Protein AF-A0A1Q4AS64-F1 (afdb_monomer_lite)

Secondary structure (DSSP, 8-state):
--EEEEEEEETTT--EEEEEEESSPPSEEE-TTTS-EEEES--S-TTPPPP-----S-----TT-TT-TTS-HHHHHHHHHHHTT-HHHHHHHHHHHHHHHHTTSB-TTSGGG-BPPP-

pLDDT: mean 79.64, std 17.17, range [42.25, 97.25]

Sequence (119 aa):
MGGVLVDYRCSACGRVAEARVQTPAPSTAQCAACGGESRRRYGFRLGAASAPATAGGHDHGHPDGLGTCGLLPTAARALTARLNGDERGLEREFRSQERMISEGTLDPKAGVHGLAAPA

Radius of gyration: 22.9 Å; chains: 1; bounding box: 48×33×58 Å

Foldseek 3Di:
DDWDWFWWAFPPPRDIDIDTGDPQDDQWDADPPPRGITGTPDDDRDPPPPPPDPPPPQCPPDPPFDPSRFAAPLVSQLVVCVVVVVPVSNVVSVVVQVVCVVVQQADPVVGNPRGDDDD

Structure (mmCIF, N/CA/C/O backbone):
data_AF-A0A1Q4AS64-F1
#
_entry.id   AF-A0A1Q4AS64-F1
#
loop_
_atom_site.group_PDB
_atom_site.id
_atom_site.type_symbol
_atom_site.label_atom_id
_atom_site.label_alt_id
_atom_site.label_comp_id
_atom_site.label_asym_id
_atom_site.label_entity_id
_atom_site.label_seq_id
_atom_site.pdbx_PDB_ins_code
_atom_site.Cartn_x
_atom_site.Cartn_y
_atom_site.Cartn_z
_atom_site.occupancy
_atom_site.B_iso_or_equiv
_atom_site.auth_seq_id
_atom_site.auth_comp_id
_atom_site.auth_asym_id
_atom_site.auth_atom_id
_atom_site.pdbx_PDB_model_num
ATOM 1 N N . MET A 1 1 ? 25.297 1.799 3.658 1.00 55.31 1 MET A N 1
ATOM 2 C CA . MET A 1 1 ? 24.795 2.532 2.475 1.00 55.31 1 MET A CA 1
ATOM 3 C C . MET A 1 1 ? 23.901 1.587 1.692 1.00 55.31 1 MET A C 1
ATOM 5 O O . MET A 1 1 ? 24.375 0.531 1.293 1.00 55.31 1 MET A O 1
ATOM 9 N N . GLY A 1 2 ? 22.603 1.881 1.596 1.00 76.31 2 GLY A N 1
ATOM 10 C CA . GLY A 1 2 ? 21.631 1.010 0.928 1.00 76.31 2 GLY A CA 1
ATOM 11 C C . GLY A 1 2 ? 21.533 1.312 -0.568 1.00 76.31 2 GLY A C 1
ATOM 12 O O . GLY A 1 2 ? 21.468 2.479 -0.962 1.00 76.31 2 GLY A O 1
ATOM 13 N N . GLY A 1 3 ? 21.513 0.264 -1.391 1.00 83.19 3 GLY A N 1
ATOM 14 C CA . GLY A 1 3 ? 21.207 0.378 -2.816 1.00 83.19 3 GLY A CA 1
ATOM 15 C C . GLY A 1 3 ? 19.698 0.379 -3.056 1.00 83.19 3 GLY A C 1
ATOM 16 O O . GLY A 1 3 ? 18.965 -0.336 -2.375 1.00 83.19 3 GLY A O 1
ATOM 17 N N . VAL A 1 4 ? 19.248 1.155 -4.036 1.00 86.25 4 VAL A N 1
ATOM 18 C CA . VAL A 1 4 ? 17.854 1.218 -4.488 1.00 86.25 4 VAL A CA 1
ATOM 19 C C . VAL A 1 4 ? 17.757 0.792 -5.945 1.00 86.25 4 VAL A C 1
ATOM 21 O O . VAL A 1 4 ? 18.702 0.935 -6.721 1.00 86.25 4 VAL A O 1
ATOM 24 N N . LEU A 1 5 ? 16.607 0.242 -6.301 1.00 90.25 5 LEU A N 1
ATOM 25 C CA . LEU A 1 5 ? 16.275 -0.201 -7.646 1.00 90.25 5 LEU A CA 1
ATOM 26 C C . LEU A 1 5 ? 15.481 0.917 -8.333 1.00 90.25 5 LEU A C 1
ATOM 28 O O . LEU A 1 5 ? 14.533 1.439 -7.744 1.00 90.25 5 LEU A O 1
ATOM 32 N N . VAL A 1 6 ? 15.910 1.354 -9.517 1.00 90.19 6 VAL A N 1
ATOM 33 C CA . VAL A 1 6 ? 15.361 2.554 -10.163 1.00 90.19 6 VAL A CA 1
ATOM 34 C C . VAL A 1 6 ? 15.183 2.346 -11.660 1.00 90.19 6 VAL A C 1
ATOM 36 O O . VAL A 1 6 ? 16.117 1.938 -12.347 1.00 90.19 6 VAL A O 1
ATOM 39 N N . ASP A 1 7 ? 14.015 2.734 -12.169 1.00 93.31 7 ASP A N 1
ATOM 40 C CA . ASP A 1 7 ? 13.724 2.763 -13.601 1.00 93.31 7 ASP A CA 1
ATOM 41 C C . ASP A 1 7 ? 14.274 4.018 -14.284 1.00 93.31 7 ASP A C 1
ATOM 43 O O . ASP A 1 7 ? 13.907 5.157 -13.954 1.00 93.31 7 ASP A O 1
ATOM 47 N N . TYR A 1 8 ? 15.074 3.800 -15.324 1.00 94.19 8 TYR A N 1
ATOM 48 C CA . TYR A 1 8 ? 15.540 4.832 -16.241 1.00 94.19 8 TYR A CA 1
ATOM 49 C C . TYR A 1 8 ? 14.947 4.618 -17.631 1.00 94.19 8 TYR A C 1
ATOM 51 O O . TYR A 1 8 ? 14.834 3.494 -18.116 1.00 94.19 8 TYR A O 1
ATOM 59 N N . ARG A 1 9 ? 14.588 5.714 -18.300 1.00 95.06 9 ARG A N 1
ATOM 60 C CA . ARG A 1 9 ? 14.150 5.719 -19.696 1.00 95.06 9 ARG A CA 1
ATOM 61 C C . ARG A 1 9 ? 15.166 6.455 -20.553 1.00 95.06 9 ARG A C 1
ATOM 63 O O . ARG A 1 9 ? 15.443 7.627 -20.304 1.00 95.06 9 ARG A O 1
ATOM 70 N N . CYS A 1 10 ? 15.688 5.785 -21.573 1.00 96.06 10 CYS A N 1
ATOM 71 C CA . CYS A 1 10 ? 16.584 6.401 -22.542 1.00 96.06 10 CYS A CA 1
ATOM 72 C C . CYS A 1 10 ? 15.825 7.392 -23.426 1.00 96.06 10 CYS A C 1
ATOM 74 O O . CYS A 1 10 ? 14.795 7.041 -24.005 1.00 96.06 10 CYS A O 1
ATOM 76 N N . SER A 1 11 ? 16.339 8.615 -23.556 1.00 92.75 11 SER A N 1
ATOM 77 C CA . SER A 1 11 ? 15.772 9.618 -24.465 1.00 92.75 11 SER A CA 1
ATOM 78 C C . SER A 1 11 ? 16.074 9.313 -25.935 1.00 92.75 11 SER A C 1
ATOM 80 O O . SER A 1 11 ? 15.288 9.691 -26.796 1.00 92.75 11 SER A O 1
ATOM 82 N N . ALA A 1 12 ? 17.170 8.600 -26.219 1.00 93.56 12 ALA A N 1
ATOM 83 C CA . ALA A 1 12 ? 17.598 8.280 -27.579 1.00 93.56 12 ALA A CA 1
ATOM 84 C C . ALA A 1 12 ? 16.865 7.066 -28.175 1.00 93.56 12 ALA A C 1
ATOM 86 O O . ALA A 1 12 ? 16.322 7.153 -29.269 1.00 93.56 12 ALA A O 1
ATOM 87 N N . CYS A 1 13 ? 16.834 5.928 -27.470 1.00 95.25 13 CYS A N 1
ATOM 88 C CA . CYS A 1 13 ? 16.230 4.689 -27.988 1.00 95.25 13 CYS A CA 1
ATOM 89 C C . CYS A 1 13 ? 14.877 4.337 -27.352 1.00 95.25 13 CYS A C 1
ATOM 91 O O . CYS A 1 13 ? 14.287 3.312 -27.679 1.00 95.25 13 CYS A O 1
ATOM 93 N N . GLY A 1 14 ? 14.394 5.135 -26.394 1.00 92.38 14 GLY A N 1
ATOM 94 C CA . GLY A 1 14 ? 13.109 4.919 -25.723 1.00 92.38 14 GLY A CA 1
ATOM 95 C C . GLY A 1 14 ? 13.067 3.748 -24.735 1.00 92.38 14 GLY A C 1
ATOM 96 O O . GLY A 1 14 ? 12.073 3.613 -24.020 1.00 92.38 14 GLY A O 1
ATOM 97 N N . ARG A 1 15 ? 14.126 2.928 -24.655 1.00 93.75 15 ARG A N 1
ATOM 98 C CA . ARG A 1 15 ? 14.189 1.753 -23.778 1.00 93.75 15 ARG A CA 1
ATOM 99 C C . ARG A 1 15 ? 14.041 2.148 -22.313 1.00 93.75 15 ARG A C 1
ATOM 101 O O . ARG A 1 15 ? 14.651 3.116 -21.857 1.00 93.75 15 ARG A O 1
ATOM 108 N N . VAL A 1 16 ? 13.262 1.356 -21.585 1.00 93.94 16 VAL A N 1
ATOM 109 C CA . VAL A 1 16 ? 13.184 1.404 -20.125 1.00 93.94 16 VAL A CA 1
ATOM 110 C C . VAL A 1 16 ? 14.030 0.265 -19.575 1.00 93.94 16 VAL A C 1
ATOM 112 O O . VAL A 1 16 ? 13.934 -0.863 -20.059 1.00 93.94 16 VAL A O 1
ATOM 115 N N . ALA A 1 17 ? 14.889 0.579 -18.615 1.00 91.56 17 ALA A N 1
ATOM 116 C CA . ALA A 1 17 ? 15.716 -0.396 -17.930 1.00 91.56 17 ALA A CA 1
ATOM 117 C C . ALA A 1 17 ? 15.787 -0.061 -16.443 1.00 91.56 17 ALA A C 1
ATOM 119 O O . ALA A 1 17 ? 15.851 1.108 -16.053 1.00 91.56 17 ALA A O 1
ATOM 120 N N . GLU A 1 18 ? 15.807 -1.113 -15.643 1.00 92.31 18 GLU A N 1
ATOM 121 C CA . GLU A 1 18 ? 15.991 -1.038 -14.209 1.00 92.31 18 GLU A CA 1
ATOM 122 C C . GLU A 1 18 ? 17.489 -1.076 -13.881 1.00 92.31 18 GLU A C 1
ATOM 124 O O . GLU A 1 18 ? 18.245 -1.863 -14.457 1.00 92.31 18 GLU A O 1
ATOM 129 N N . ALA A 1 19 ? 17.933 -0.217 -12.965 1.00 90.44 19 ALA A N 1
ATOM 130 C CA . ALA A 1 19 ? 19.308 -0.194 -12.487 1.00 90.44 19 ALA A CA 1
ATOM 131 C C . ALA A 1 19 ? 19.356 -0.129 -10.959 1.00 90.44 19 ALA A C 1
ATOM 133 O O . ALA A 1 19 ? 18.682 0.691 -10.327 1.00 90.44 19 ALA A O 1
ATOM 134 N N . ARG A 1 20 ? 20.211 -0.967 -10.364 1.00 91.25 20 ARG A N 1
ATOM 135 C CA . ARG A 1 20 ? 20.547 -0.890 -8.943 1.00 91.25 20 ARG A CA 1
ATOM 136 C C . ARG A 1 20 ? 21.598 0.196 -8.734 1.00 91.25 20 ARG A C 1
ATOM 138 O O . ARG A 1 20 ? 22.722 0.070 -9.211 1.00 91.25 20 ARG A O 1
ATOM 145 N N . VAL A 1 21 ? 21.236 1.255 -8.021 1.00 89.81 21 VAL A N 1
ATOM 146 C CA . VAL A 1 21 ? 22.075 2.441 -7.792 1.00 89.81 21 VAL A CA 1
ATOM 147 C C . VAL A 1 21 ? 22.211 2.731 -6.303 1.00 89.81 21 VAL A C 1
ATOM 149 O O . VAL A 1 21 ? 21.407 2.276 -5.490 1.00 89.81 21 VAL A O 1
ATOM 152 N N . GLN A 1 22 ? 23.242 3.482 -5.923 1.00 88.50 22 GLN A N 1
ATOM 153 C CA . GLN A 1 22 ? 23.401 3.921 -4.538 1.00 88.50 22 GLN A CA 1
ATOM 154 C C . GLN A 1 22 ? 22.398 5.019 -4.191 1.00 88.50 22 GLN A C 1
ATOM 156 O O . GLN A 1 22 ? 21.990 5.795 -5.053 1.00 88.50 22 GLN A O 1
ATOM 161 N N . THR A 1 23 ? 22.011 5.082 -2.918 1.00 82.50 23 THR A N 1
ATOM 162 C CA . THR A 1 23 ? 21.223 6.197 -2.383 1.00 82.50 23 THR A CA 1
ATOM 163 C C . THR A 1 23 ? 22.148 7.382 -2.071 1.00 82.50 23 THR A C 1
ATOM 165 O O . THR A 1 23 ? 23.130 7.179 -1.355 1.00 82.50 23 THR A O 1
ATOM 168 N N . PRO A 1 24 ? 21.843 8.612 -2.530 1.00 84.50 24 PRO A N 1
ATOM 169 C CA . PRO A 1 24 ? 20.669 8.999 -3.314 1.00 84.50 24 PRO A CA 1
ATOM 170 C C . PRO A 1 24 ? 20.794 8.592 -4.785 1.00 84.50 24 PRO A C 1
ATOM 172 O O . PRO A 1 24 ? 21.831 8.800 -5.412 1.00 84.50 24 PRO A O 1
ATOM 175 N N . ALA A 1 25 ? 19.706 8.060 -5.348 1.00 85.81 25 ALA A N 1
ATOM 176 C CA . ALA A 1 25 ? 19.694 7.660 -6.749 1.00 85.81 25 ALA A CA 1
ATOM 177 C C . ALA A 1 25 ? 20.017 8.862 -7.663 1.00 85.81 25 ALA A C 1
ATOM 179 O O . ALA A 1 25 ? 19.434 9.940 -7.467 1.00 85.81 25 ALA A O 1
ATOM 180 N N . PRO A 1 26 ? 20.876 8.703 -8.686 1.00 89.06 26 PRO A N 1
ATOM 181 C CA . PRO A 1 26 ? 21.131 9.759 -9.655 1.00 89.06 26 PRO A CA 1
ATOM 182 C C . PRO A 1 26 ? 19.885 10.043 -10.512 1.00 89.06 26 PRO A C 1
ATOM 184 O O . PRO A 1 26 ? 18.965 9.228 -10.624 1.00 89.06 26 PRO A O 1
ATOM 187 N N . SER A 1 27 ? 19.808 11.247 -11.081 1.00 90.50 27 SER A N 1
ATOM 188 C CA . SER A 1 27 ? 18.725 11.643 -11.996 1.00 90.50 27 SER A CA 1
ATOM 189 C C . SER A 1 27 ? 18.920 11.085 -13.410 1.00 90.50 27 SER A C 1
ATOM 191 O O . SER A 1 27 ? 17.943 10.958 -14.155 1.00 90.50 27 SER A O 1
ATOM 193 N N . THR A 1 28 ? 20.156 10.725 -13.761 1.00 93.12 28 THR A N 1
ATOM 194 C CA . THR A 1 28 ? 20.547 10.190 -15.067 1.00 93.12 28 THR A CA 1
ATOM 195 C C . THR A 1 28 ? 21.448 8.959 -14.938 1.00 93.12 28 THR A C 1
ATOM 197 O O . THR A 1 28 ? 22.134 8.769 -13.935 1.00 93.12 28 THR A O 1
ATOM 200 N N . ALA A 1 29 ? 21.427 8.110 -15.964 1.00 93.44 29 ALA A N 1
ATOM 201 C CA . ALA A 1 29 ? 22.291 6.944 -16.132 1.00 93.44 29 ALA A CA 1
ATOM 202 C C . ALA A 1 29 ? 22.571 6.713 -17.629 1.00 93.44 29 ALA A C 1
ATOM 204 O O . ALA A 1 29 ? 21.835 7.210 -18.482 1.00 93.44 29 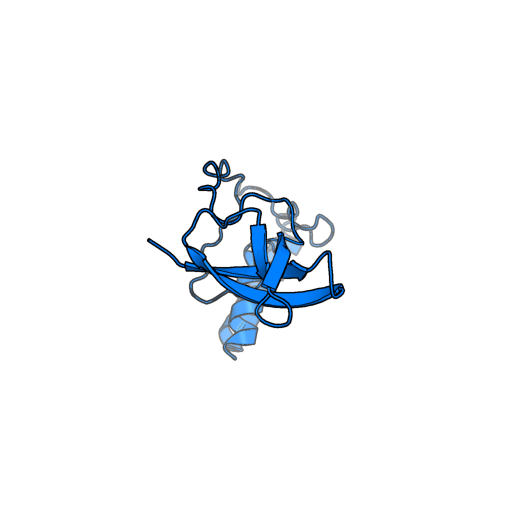ALA A O 1
ATOM 205 N N . GLN A 1 30 ? 23.609 5.948 -17.973 1.00 95.00 30 GLN A N 1
ATOM 206 C CA . GLN A 1 30 ? 23.850 5.539 -19.363 1.00 95.00 30 GLN A CA 1
ATOM 207 C C . GLN A 1 30 ? 22.941 4.374 -19.766 1.00 95.00 30 GLN A C 1
ATOM 209 O O . GLN A 1 30 ? 22.737 3.427 -19.008 1.00 95.00 30 GLN A O 1
ATOM 214 N N . CYS A 1 31 ? 22.404 4.426 -20.985 1.00 94.12 31 CYS A N 1
ATOM 215 C CA . CYS A 1 31 ? 21.621 3.335 -21.545 1.00 94.12 31 CYS A CA 1
ATOM 216 C C . CYS A 1 31 ? 22.531 2.161 -21.923 1.00 94.12 31 CYS A C 1
ATOM 218 O O . CYS A 1 31 ? 23.349 2.288 -22.830 1.00 94.12 31 CYS A O 1
ATOM 220 N N . ALA A 1 32 ? 22.310 0.987 -21.332 1.00 90.19 32 ALA A N 1
ATOM 221 C CA . ALA A 1 32 ? 23.052 -0.227 -21.685 1.00 90.19 32 ALA A CA 1
ATOM 222 C C . ALA A 1 32 ? 22.827 -0.706 -23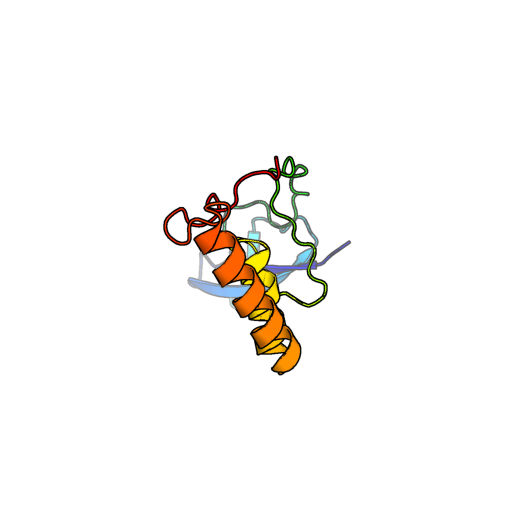.137 1.00 90.19 32 ALA A C 1
ATOM 224 O O . ALA A 1 32 ? 23.569 -1.550 -23.624 1.00 90.19 32 ALA A O 1
ATOM 225 N N . ALA A 1 33 ? 21.797 -0.202 -23.829 1.00 92.25 33 ALA A N 1
ATOM 226 C CA . ALA A 1 33 ? 21.465 -0.622 -25.191 1.00 92.25 33 ALA A CA 1
ATOM 227 C C . ALA A 1 33 ? 22.128 0.235 -26.277 1.00 92.25 33 ALA A C 1
ATOM 229 O O . ALA A 1 33 ? 22.579 -0.300 -27.280 1.00 92.25 33 ALA A O 1
ATOM 230 N N . CYS A 1 34 ? 22.144 1.560 -26.105 1.00 94.06 34 CYS A N 1
ATOM 231 C CA . CYS A 1 34 ? 22.622 2.491 -27.134 1.00 94.06 34 CYS A CA 1
ATOM 232 C C . CYS A 1 34 ? 23.660 3.504 -26.632 1.00 94.06 34 CYS A C 1
ATOM 234 O O . CYS A 1 34 ? 24.055 4.384 -27.387 1.00 94.06 34 CYS A O 1
ATOM 236 N N . GLY A 1 35 ? 24.053 3.449 -25.356 1.00 93.19 35 GLY A N 1
ATOM 237 C CA . GLY A 1 35 ? 24.990 4.396 -24.741 1.00 93.19 35 GLY A CA 1
ATOM 238 C C . GLY A 1 35 ? 24.427 5.799 -24.474 1.00 93.19 35 GLY A C 1
ATOM 239 O O . GLY A 1 35 ? 25.067 6.583 -23.778 1.00 93.19 35 GLY A O 1
ATOM 240 N N . GLY A 1 36 ? 23.229 6.123 -24.974 1.00 93.38 36 GLY A N 1
ATOM 241 C CA . GLY A 1 36 ? 22.589 7.425 -24.768 1.00 93.38 36 GLY A CA 1
ATOM 242 C C . GLY A 1 36 ? 22.188 7.699 -23.313 1.00 93.38 36 GLY A C 1
ATOM 243 O O . GLY A 1 36 ? 22.064 6.783 -22.496 1.00 93.38 36 GLY A O 1
ATOM 244 N N . GLU A 1 37 ? 21.929 8.967 -22.986 1.00 95.75 37 GLU A N 1
ATOM 245 C CA . GLU A 1 37 ? 21.446 9.360 -21.657 1.00 95.75 37 GLU A CA 1
ATOM 246 C C . GLU A 1 37 ? 20.063 8.750 -21.374 1.00 95.75 37 GLU A C 1
ATOM 248 O O . GLU A 1 37 ? 19.144 8.780 -22.199 1.00 95.75 37 GLU A O 1
ATOM 253 N N . SER A 1 38 ? 19.910 8.194 -20.178 1.00 95.69 38 SER A N 1
ATOM 254 C CA . SER A 1 38 ? 18.645 7.711 -19.643 1.00 95.69 38 SER A CA 1
ATOM 255 C C . SER A 1 38 ? 18.267 8.502 -18.407 1.00 95.69 38 SER A C 1
ATOM 257 O O . SER A 1 38 ? 19.075 8.675 -17.500 1.00 95.69 38 SER A O 1
ATOM 259 N N . ARG A 1 39 ? 17.025 8.980 -18.363 1.00 94.06 39 ARG A N 1
ATOM 260 C CA . ARG A 1 39 ? 16.495 9.782 -17.260 1.00 94.06 39 ARG A CA 1
ATOM 261 C C . ARG A 1 39 ? 15.650 8.930 -16.339 1.00 94.06 39 ARG A C 1
ATOM 263 O O . ARG A 1 39 ? 14.877 8.089 -16.800 1.00 94.06 39 ARG A O 1
ATOM 270 N N . ARG A 1 40 ? 15.778 9.168 -15.038 1.00 91.88 40 ARG A N 1
ATOM 271 C CA . ARG A 1 40 ? 14.951 8.505 -14.033 1.00 91.88 40 ARG A CA 1
ATOM 272 C C . ARG A 1 40 ? 13.474 8.824 -14.274 1.00 91.88 40 ARG A C 1
ATOM 274 O O . ARG A 1 40 ? 13.116 9.989 -14.433 1.00 91.88 40 ARG A O 1
ATOM 281 N N . ARG A 1 41 ? 12.612 7.801 -14.287 1.00 86.19 41 ARG A N 1
ATOM 282 C CA . ARG A 1 41 ? 11.177 7.979 -14.586 1.00 86.19 41 ARG A CA 1
ATOM 283 C C . ARG A 1 41 ? 10.379 8.630 -13.456 1.00 86.19 41 ARG A C 1
ATOM 285 O O . ARG A 1 41 ? 9.387 9.292 -13.742 1.00 86.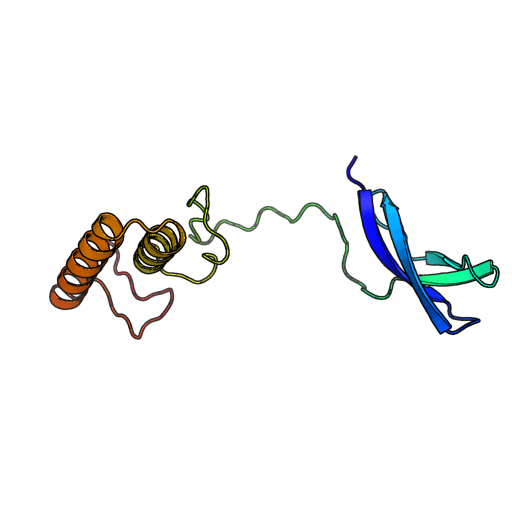19 41 ARG A O 1
ATOM 292 N N . TYR A 1 42 ? 10.800 8.464 -12.203 1.00 77.69 42 TYR A N 1
ATOM 293 C CA . TYR A 1 42 ? 10.080 8.977 -11.036 1.00 77.69 42 TYR A CA 1
ATOM 294 C C . TYR A 1 42 ? 10.873 10.080 -10.314 1.00 77.69 42 TYR A C 1
ATOM 296 O O . TYR A 1 42 ? 12.067 9.945 -10.032 1.00 77.69 42 TYR A O 1
ATOM 304 N N . GLY A 1 43 ? 10.197 11.200 -10.041 1.00 61.78 43 GLY A N 1
ATOM 305 C CA . GLY A 1 43 ? 10.796 12.461 -9.583 1.00 61.78 43 GLY A CA 1
ATOM 306 C C . GLY A 1 43 ? 10.878 12.670 -8.068 1.00 61.78 43 GLY A C 1
ATOM 307 O O . GLY A 1 43 ? 11.236 13.763 -7.641 1.00 61.78 43 GLY A O 1
ATOM 308 N N . PHE A 1 44 ? 10.571 11.673 -7.240 1.00 60.09 44 PHE A N 1
ATOM 309 C CA . PHE A 1 44 ? 10.697 11.807 -5.786 1.00 60.09 44 PHE A CA 1
ATOM 310 C C . PHE A 1 44 ? 12.109 11.434 -5.307 1.00 60.09 44 PHE A C 1
ATOM 312 O O . PHE A 1 44 ? 12.832 10.679 -5.964 1.00 60.09 44 PHE A O 1
ATOM 319 N N . ARG A 1 45 ? 12.544 12.004 -4.174 1.00 57.22 45 ARG A N 1
ATOM 320 C CA . ARG A 1 45 ? 13.835 11.673 -3.553 1.00 57.22 45 ARG A CA 1
ATOM 321 C C . ARG A 1 45 ? 13.759 10.269 -2.946 1.00 57.22 45 ARG A C 1
ATOM 323 O O . ARG A 1 45 ? 13.474 10.114 -1.764 1.00 57.22 45 ARG A O 1
ATOM 330 N N . LEU A 1 46 ? 14.010 9.248 -3.762 1.00 56.22 46 LEU A N 1
ATOM 331 C CA . LEU A 1 46 ? 14.204 7.877 -3.295 1.00 56.22 46 LEU A CA 1
ATOM 332 C C . LEU A 1 46 ? 15.388 7.845 -2.317 1.00 56.22 46 LEU A C 1
ATOM 334 O O . LEU A 1 46 ? 16.524 8.125 -2.703 1.00 56.22 46 LEU A O 1
ATOM 338 N N . GLY A 1 47 ? 15.093 7.561 -1.046 1.00 53.59 47 GLY A N 1
ATOM 339 C CA . GLY A 1 47 ? 16.080 7.475 0.030 1.00 53.59 47 GLY A CA 1
ATOM 340 C C . GLY A 1 47 ? 16.503 8.807 0.660 1.00 53.59 47 GLY A C 1
ATOM 341 O O . GLY A 1 47 ? 17.492 8.840 1.390 1.00 53.59 47 GLY A O 1
ATOM 342 N N . ALA A 1 48 ? 15.753 9.898 0.450 1.00 55.03 48 ALA A N 1
ATOM 343 C CA . ALA A 1 48 ? 15.757 10.944 1.469 1.00 55.03 48 ALA A CA 1
ATOM 344 C C . ALA A 1 48 ? 15.216 10.319 2.758 1.00 55.03 48 ALA A C 1
ATOM 346 O O . ALA A 1 48 ? 14.140 9.717 2.733 1.00 55.03 48 ALA A O 1
ATOM 347 N N . ALA A 1 49 ? 15.965 10.434 3.860 1.00 53.56 49 ALA A N 1
ATOM 348 C CA . ALA A 1 49 ? 15.420 10.137 5.175 1.00 53.56 49 ALA A CA 1
ATOM 349 C C . ALA A 1 49 ? 14.100 10.901 5.276 1.00 53.56 49 ALA A C 1
ATOM 351 O O . ALA A 1 49 ? 14.074 12.126 5.120 1.00 53.56 49 ALA A O 1
ATOM 352 N N . SER A 1 50 ? 12.999 10.165 5.410 1.00 51.19 50 SER A N 1
ATOM 353 C CA . SER A 1 50 ? 11.721 10.796 5.691 1.00 51.19 50 SER A CA 1
ATOM 354 C C . SER A 1 50 ? 11.945 11.603 6.963 1.00 51.19 50 SER A C 1
ATOM 356 O O . SER A 1 50 ? 12.496 11.064 7.927 1.00 51.19 50 SER A O 1
ATOM 358 N N . ALA A 1 51 ? 11.591 12.893 6.960 1.00 52.47 51 ALA A N 1
ATOM 359 C CA . ALA A 1 51 ? 11.419 13.588 8.229 1.00 52.47 51 ALA A CA 1
ATOM 360 C C . ALA A 1 51 ? 10.550 12.666 9.096 1.00 52.47 51 ALA A C 1
ATOM 362 O O . ALA A 1 51 ? 9.610 12.089 8.534 1.00 52.47 51 ALA A O 1
ATOM 363 N N . PRO A 1 52 ? 10.894 12.431 10.377 1.00 42.81 52 PRO A N 1
ATOM 364 C CA . PRO A 1 52 ? 10.084 11.566 11.214 1.00 42.81 52 PRO A CA 1
ATOM 365 C C . PRO A 1 52 ? 8.661 12.086 11.091 1.00 42.81 52 PRO A C 1
ATOM 367 O O . PRO A 1 52 ? 8.397 13.244 11.419 1.00 42.81 52 PRO A O 1
ATOM 370 N N . ALA A 1 53 ? 7.783 11.271 10.501 1.00 45.38 53 ALA A N 1
ATOM 371 C CA . ALA A 1 53 ? 6.373 11.575 10.517 1.00 45.38 53 ALA A CA 1
ATOM 372 C C . ALA A 1 53 ? 6.065 11.761 11.997 1.00 45.38 53 ALA A C 1
ATOM 374 O O . ALA A 1 53 ? 6.336 10.861 12.796 1.00 45.38 53 ALA A O 1
ATOM 375 N N . THR A 1 54 ? 5.618 12.955 12.385 1.00 43.12 54 THR A N 1
ATOM 376 C CA . THR A 1 54 ? 4.998 13.135 13.689 1.00 43.12 54 THR A CA 1
ATOM 377 C C . THR A 1 54 ? 3.965 12.032 13.769 1.00 43.12 54 THR A C 1
ATOM 379 O O . THR A 1 54 ? 3.061 11.982 12.936 1.00 43.12 54 THR A O 1
ATOM 382 N N . ALA A 1 55 ? 4.198 11.075 14.667 1.00 44.56 55 ALA A N 1
ATOM 383 C CA . ALA A 1 55 ? 3.357 9.913 14.835 1.00 44.56 55 ALA A CA 1
ATOM 384 C C . ALA A 1 55 ? 1.976 10.411 15.262 1.00 44.56 55 ALA A C 1
ATOM 386 O O . ALA A 1 55 ? 1.680 10.555 16.443 1.00 44.56 55 ALA A O 1
ATOM 387 N N . GLY A 1 56 ? 1.132 10.729 14.287 1.00 42.25 56 GLY A N 1
ATOM 388 C CA . GLY A 1 56 ? -0.294 10.842 14.480 1.00 42.25 56 GLY A CA 1
ATOM 389 C C . GLY A 1 56 ? -0.810 9.429 14.667 1.00 42.25 56 GLY A C 1
ATOM 390 O O . GLY A 1 56 ? -1.244 8.828 13.702 1.00 42.25 56 GLY A O 1
ATOM 391 N N . GLY A 1 57 ? -0.649 8.878 15.874 1.00 45.09 57 GLY A N 1
ATOM 392 C CA . GLY A 1 57 ? -1.418 7.759 16.428 1.00 45.09 57 GLY A CA 1
ATOM 393 C C . GLY A 1 57 ? -1.723 6.549 15.535 1.00 45.09 57 GLY A C 1
ATOM 394 O O . GLY A 1 57 ? -2.749 5.909 15.745 1.00 45.09 57 GLY A O 1
ATOM 395 N N . HIS A 1 58 ? -0.901 6.219 14.541 1.00 49.81 58 HIS A N 1
ATOM 396 C CA . HIS A 1 58 ? -1.062 4.999 13.754 1.00 49.81 58 HIS A CA 1
ATOM 397 C C . HIS A 1 58 ? -0.056 3.991 14.275 1.00 49.81 58 HIS A C 1
ATOM 399 O O . HIS A 1 58 ? 1.102 3.950 13.867 1.00 49.81 58 HIS A O 1
ATOM 405 N N . ASP A 1 59 ? -0.504 3.249 15.281 1.00 50.59 59 ASP A N 1
ATOM 406 C CA . ASP A 1 59 ? 0.261 2.199 15.923 1.00 50.59 59 ASP A CA 1
ATOM 407 C C . ASP A 1 59 ? 0.565 1.107 14.885 1.00 50.59 59 ASP A C 1
ATOM 409 O O . ASP A 1 59 ? -0.261 0.254 14.565 1.00 50.59 59 ASP A O 1
ATOM 413 N N . HIS A 1 60 ? 1.764 1.166 14.305 1.00 50.38 60 HIS A N 1
ATOM 414 C CA . HIS A 1 60 ? 2.311 0.156 13.394 1.00 50.38 60 HIS A CA 1
ATOM 415 C C . HIS A 1 60 ? 2.739 -1.125 14.145 1.00 50.38 60 HIS A C 1
ATOM 417 O O . HIS A 1 60 ? 3.496 -1.941 13.622 1.00 50.38 60 HIS A O 1
ATOM 423 N N . GLY A 1 61 ? 2.288 -1.300 15.390 1.00 50.41 61 GLY A N 1
ATOM 424 C CA . GLY A 1 61 ? 2.796 -2.255 16.366 1.00 50.41 61 GLY A CA 1
ATOM 425 C C . GLY A 1 61 ? 2.291 -3.691 16.241 1.00 50.41 61 GLY A C 1
ATOM 426 O O . GLY A 1 61 ? 2.137 -4.337 17.274 1.00 50.41 61 GLY A O 1
ATOM 427 N N . HIS A 1 62 ? 2.047 -4.224 15.035 1.00 49.84 62 HIS A N 1
ATOM 428 C CA . HIS A 1 62 ? 1.875 -5.676 14.902 1.00 49.84 62 HIS A CA 1
ATOM 429 C C . HIS A 1 62 ? 3.077 -6.305 14.191 1.00 49.84 62 HIS A C 1
ATOM 431 O O . HIS A 1 62 ? 3.246 -6.045 12.999 1.00 49.84 62 HIS A O 1
ATOM 437 N N . PRO A 1 63 ? 3.893 -7.135 14.882 1.00 52.28 63 PRO A N 1
ATOM 438 C CA . PRO A 1 63 ? 5.138 -7.695 14.337 1.00 52.28 63 PRO A CA 1
ATOM 439 C C . PRO A 1 63 ? 5.015 -8.399 12.976 1.00 52.28 63 PRO A C 1
ATOM 441 O O . PRO A 1 63 ? 5.992 -8.418 12.235 1.00 52.28 63 PRO A O 1
ATOM 444 N N . ASP A 1 64 ? 3.822 -8.883 12.613 1.00 53.28 64 ASP A N 1
ATOM 445 C CA . ASP A 1 64 ? 3.583 -9.672 11.395 1.00 53.28 64 ASP A CA 1
ATOM 446 C C . ASP A 1 64 ? 2.570 -9.019 10.420 1.00 53.28 64 ASP A C 1
ATOM 448 O O . ASP A 1 64 ? 2.115 -9.637 9.456 1.00 53.28 64 ASP A O 1
ATOM 452 N N . GLY A 1 65 ? 2.152 -7.772 10.675 1.00 52.47 65 GLY A N 1
ATOM 453 C CA . GLY A 1 65 ? 0.979 -7.155 10.043 1.00 52.47 65 GLY A CA 1
ATOM 454 C C . GLY A 1 65 ? 1.236 -6.518 8.676 1.00 52.47 65 GLY A C 1
ATOM 455 O O . GLY A 1 65 ? 1.436 -5.308 8.579 1.00 52.47 65 GLY A O 1
ATOM 456 N N . LEU A 1 66 ? 1.139 -7.292 7.594 1.00 56.28 66 LEU A N 1
ATOM 457 C CA . LEU A 1 66 ? 0.946 -6.717 6.258 1.00 56.28 66 LEU A CA 1
ATOM 458 C C . LEU A 1 66 ? -0.379 -5.925 6.220 1.00 56.28 66 LEU A C 1
ATOM 460 O O . LEU A 1 66 ? -1.443 -6.474 6.489 1.00 56.28 66 LEU A O 1
ATOM 464 N N . GLY A 1 67 ? -0.330 -4.643 5.840 1.00 60.72 67 GLY A N 1
ATOM 465 C CA . GLY A 1 67 ? -1.520 -3.873 5.442 1.00 60.72 67 GLY A CA 1
ATOM 466 C C . GLY A 1 67 ? -2.365 -3.242 6.559 1.00 60.72 67 GLY A C 1
ATOM 467 O O . GLY A 1 67 ? -3.521 -2.908 6.316 1.00 60.72 67 GLY A O 1
ATOM 468 N N . THR A 1 68 ? -1.826 -3.028 7.761 1.00 69.44 68 THR A N 1
ATOM 469 C CA . THR A 1 68 ? -2.596 -2.478 8.900 1.00 69.44 68 THR A CA 1
ATOM 470 C C . THR A 1 68 ? -2.664 -0.946 8.962 1.00 69.44 68 THR A C 1
ATOM 472 O O . THR A 1 68 ? -3.389 -0.411 9.794 1.00 69.44 68 THR A O 1
ATOM 475 N N . CYS A 1 69 ? -1.978 -0.221 8.068 1.00 67.25 69 CYS A N 1
ATOM 476 C CA . CYS A 1 69 ? -1.795 1.242 8.131 1.00 67.25 69 CYS A CA 1
ATOM 477 C C . CYS A 1 69 ? -3.077 2.098 8.063 1.00 67.25 69 CYS A C 1
ATOM 479 O O . CYS A 1 69 ? -2.996 3.310 8.228 1.00 67.25 69 CYS A O 1
ATOM 481 N N . GLY A 1 70 ? -4.242 1.504 7.805 1.00 73.75 70 GLY A N 1
ATOM 482 C CA . GLY A 1 70 ? -5.539 2.189 7.786 1.00 73.75 70 GLY A CA 1
ATOM 483 C C . GLY A 1 70 ? -6.622 1.441 8.557 1.00 73.75 70 GLY A C 1
ATOM 484 O O . GLY A 1 70 ? -7.805 1.654 8.309 1.00 73.75 70 GLY A O 1
ATOM 485 N N . LEU A 1 71 ? -6.234 0.520 9.439 1.00 78.44 71 LEU A N 1
ATOM 486 C CA . LEU A 1 71 ? -7.167 -0.242 10.257 1.00 78.44 71 LEU A CA 1
ATOM 487 C C . LEU A 1 71 ? -7.238 0.345 11.664 1.00 78.44 71 LEU A C 1
ATOM 489 O O . LEU A 1 71 ? -6.233 0.774 12.228 1.00 78.44 71 LEU A O 1
ATOM 493 N N . LEU A 1 72 ? -8.426 0.283 12.265 1.00 84.00 72 LEU A N 1
ATOM 494 C CA . LEU A 1 72 ? -8.546 0.384 13.715 1.00 84.00 72 LEU A CA 1
ATOM 495 C C . LEU A 1 72 ? -7.728 -0.751 14.366 1.00 84.00 72 LEU A C 1
ATOM 497 O O . LEU A 1 72 ? -7.719 -1.862 13.829 1.00 84.00 72 LEU A O 1
ATOM 501 N N . PRO A 1 73 ? -7.108 -0.540 15.540 1.00 83.88 73 PRO A N 1
ATOM 502 C CA . PRO A 1 73 ? -6.400 -1.589 16.277 1.00 83.88 73 PRO A CA 1
ATOM 503 C C . PRO A 1 73 ? -7.189 -2.898 16.441 1.00 83.88 73 PRO A C 1
ATOM 505 O O . PRO A 1 73 ? -6.619 -3.984 16.363 1.00 83.88 73 PRO A O 1
ATOM 508 N N . THR A 1 74 ? -8.507 -2.809 16.625 1.00 87.50 74 THR A N 1
ATOM 509 C CA . THR A 1 74 ? -9.418 -3.962 16.712 1.00 87.50 74 THR A CA 1
ATOM 510 C C . THR A 1 74 ? -9.478 -4.755 15.404 1.00 87.50 74 THR A C 1
ATOM 512 O O . THR A 1 74 ? -9.315 -5.975 15.395 1.00 87.50 74 THR A O 1
ATOM 515 N N . ALA A 1 75 ? -9.623 -4.058 14.276 1.00 86.94 75 ALA A N 1
ATOM 516 C CA . ALA A 1 75 ? -9.595 -4.652 12.944 1.00 86.94 75 ALA A CA 1
ATOM 517 C C . ALA A 1 75 ? -8.211 -5.223 12.592 1.00 86.94 75 ALA A C 1
ATOM 519 O O . ALA A 1 75 ? -8.131 -6.285 11.977 1.00 86.94 75 ALA A O 1
ATOM 520 N N . ALA A 1 76 ? -7.127 -4.567 13.020 1.00 85.25 76 ALA A N 1
ATOM 521 C CA . ALA A 1 76 ? -5.766 -5.059 12.818 1.00 85.25 76 ALA A CA 1
ATOM 522 C C . ALA A 1 76 ? -5.532 -6.403 13.531 1.00 85.25 76 ALA A C 1
ATOM 524 O O . ALA A 1 76 ? -5.034 -7.341 12.910 1.00 85.25 76 ALA A O 1
ATOM 525 N N . ARG A 1 77 ? -5.956 -6.540 14.797 1.00 87.69 77 ARG A N 1
ATOM 526 C CA . ARG A 1 77 ? -5.854 -7.810 15.542 1.00 87.69 77 ARG A CA 1
ATOM 527 C C . ARG A 1 77 ? -6.675 -8.931 14.903 1.00 87.69 77 ARG A C 1
ATOM 529 O O . ARG A 1 77 ? -6.178 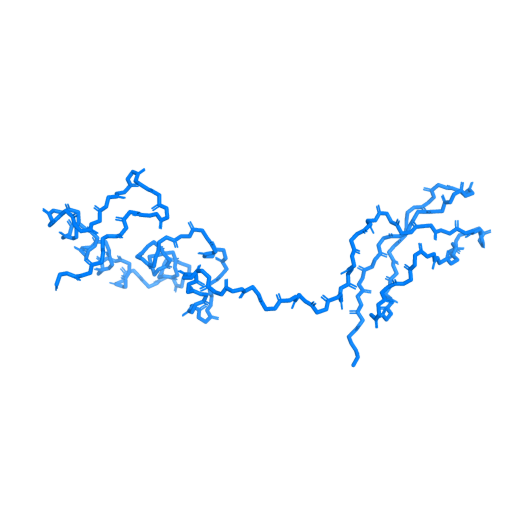-10.048 14.777 1.00 87.69 77 ARG A O 1
ATOM 536 N N . ALA A 1 78 ? -7.895 -8.633 14.453 1.00 90.31 78 ALA A N 1
ATOM 537 C CA . ALA A 1 78 ? -8.732 -9.607 13.751 1.00 90.31 78 ALA A CA 1
ATOM 538 C C . ALA A 1 78 ? -8.093 -10.065 12.425 1.00 90.31 78 ALA A C 1
ATOM 540 O O . ALA A 1 78 ? -8.059 -11.262 12.133 1.00 90.31 78 ALA A O 1
ATOM 541 N N . LEU A 1 79 ? -7.541 -9.134 11.637 1.00 87.62 79 LEU A N 1
ATOM 542 C CA . LEU A 1 79 ? -6.848 -9.463 10.390 1.00 87.62 79 LEU A CA 1
ATOM 543 C C . LEU A 1 79 ? -5.649 -10.380 10.646 1.00 87.62 79 LEU A C 1
ATOM 545 O O . LEU A 1 79 ? -5.510 -11.394 9.965 1.00 87.62 79 LEU A O 1
ATOM 549 N N . THR A 1 80 ? -4.815 -10.073 11.638 1.00 86.19 80 THR A N 1
ATOM 550 C CA . THR A 1 80 ? -3.643 -10.903 11.931 1.00 86.19 80 THR A CA 1
ATOM 551 C C . THR A 1 80 ? -4.020 -12.286 12.447 1.00 86.19 80 THR A C 1
ATOM 553 O O . THR A 1 80 ? -3.449 -13.271 11.981 1.00 86.19 80 THR A O 1
ATOM 556 N N . ALA A 1 81 ? -5.023 -12.400 13.325 1.00 89.94 81 ALA A N 1
ATOM 557 C CA . ALA A 1 81 ? -5.528 -13.705 13.753 1.00 89.94 81 ALA A CA 1
ATOM 558 C C . ALA A 1 81 ? -5.976 -14.553 12.550 1.00 89.94 81 ALA A C 1
ATOM 560 O O . ALA A 1 81 ? -5.635 -15.731 12.453 1.00 89.94 81 ALA A O 1
ATOM 561 N N . ARG A 1 82 ? -6.661 -13.933 11.579 1.00 89.56 82 ARG A N 1
ATOM 562 C CA . ARG A 1 82 ? -7.091 -14.601 10.346 1.00 89.56 82 ARG A CA 1
ATOM 563 C C . ARG A 1 82 ? -5.921 -15.017 9.451 1.00 89.56 82 ARG A C 1
ATOM 565 O O . ARG A 1 82 ? -5.936 -16.133 8.943 1.00 89.56 82 ARG A O 1
ATOM 572 N N . LEU A 1 83 ? -4.926 -14.150 9.258 1.00 87.88 83 LEU A N 1
ATOM 573 C CA . LEU A 1 83 ? -3.735 -14.462 8.456 1.00 87.88 83 LEU A CA 1
ATOM 574 C C . LEU A 1 83 ? -2.913 -15.608 9.062 1.00 87.88 83 LEU A C 1
ATOM 576 O O . LEU A 1 83 ? -2.372 -16.424 8.322 1.00 87.88 83 LEU A O 1
ATOM 580 N N . ASN A 1 84 ? -2.880 -15.703 10.392 1.00 86.44 84 ASN A N 1
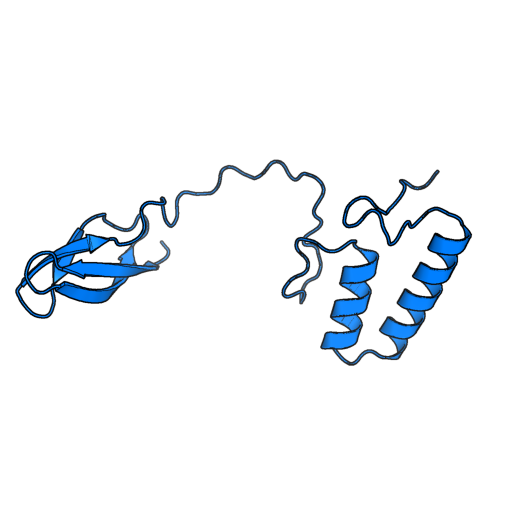ATOM 581 C CA . ASN A 1 84 ? -2.154 -16.743 11.122 1.00 86.44 84 ASN A CA 1
ATOM 582 C C . ASN A 1 84 ? -2.963 -18.037 11.329 1.00 86.44 84 ASN A C 1
ATOM 584 O O . ASN A 1 84 ? -2.436 -18.998 11.886 1.00 86.44 84 ASN A O 1
ATOM 588 N N . GLY A 1 85 ? -4.239 -18.074 10.926 1.00 91.06 85 GLY A N 1
ATOM 589 C CA . GLY A 1 85 ? -5.130 -19.209 11.190 1.00 91.06 85 GLY A CA 1
ATOM 590 C C . GLY A 1 85 ? -5.495 -19.402 12.672 1.00 91.06 85 GLY A C 1
ATOM 591 O O . GLY A 1 85 ? -5.919 -20.490 13.054 1.00 91.06 85 GLY A O 1
ATOM 592 N N . ASP A 1 86 ? -5.346 -18.377 13.521 1.00 93.69 86 ASP A N 1
ATOM 593 C CA . ASP A 1 86 ? -5.758 -18.416 14.933 1.00 93.69 86 ASP A CA 1
ATOM 594 C C . ASP A 1 86 ? -7.263 -18.139 15.068 1.00 93.69 86 ASP A C 1
ATOM 596 O O . ASP A 1 86 ? -7.702 -17.039 15.417 1.00 93.69 86 ASP A O 1
ATOM 600 N N . GLU A 1 87 ? -8.074 -19.163 14.804 1.00 95.94 87 GLU A N 1
ATOM 601 C CA . GLU A 1 87 ? -9.537 -19.078 14.900 1.00 95.94 87 GLU A CA 1
ATOM 602 C C . GLU A 1 87 ? -10.013 -18.680 16.304 1.00 95.94 87 GLU A C 1
ATOM 604 O O . GLU A 1 87 ? -10.974 -17.925 16.458 1.00 95.94 87 GLU A O 1
ATOM 609 N N . ARG A 1 88 ? -9.313 -19.135 17.353 1.00 96.25 88 ARG A N 1
ATOM 610 C CA . ARG A 1 88 ? -9.662 -18.797 18.739 1.00 96.25 88 ARG A CA 1
ATOM 611 C C . ARG A 1 88 ? -9.383 -17.327 19.035 1.00 96.25 88 ARG A C 1
ATOM 613 O O . ARG A 1 88 ? -10.144 -16.708 19.776 1.00 96.25 88 ARG A O 1
ATOM 620 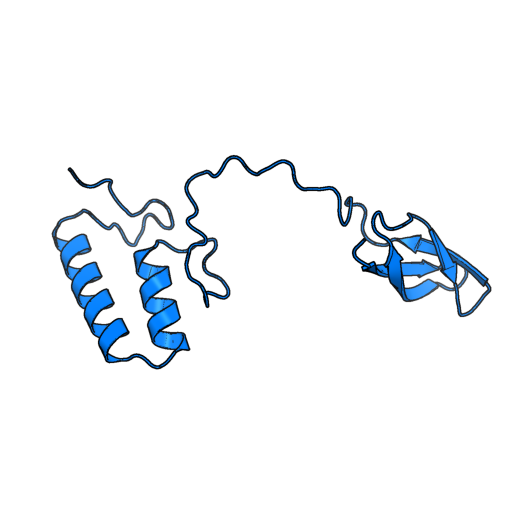N N . GLY A 1 89 ? -8.282 -16.786 18.523 1.00 94.12 89 GLY A N 1
ATOM 621 C CA . GLY A 1 89 ? -7.956 -15.364 18.603 1.00 94.12 89 GLY A CA 1
ATOM 622 C C . GLY A 1 89 ? -8.968 -14.499 17.868 1.00 94.12 89 GLY A C 1
ATOM 623 O O . GLY A 1 89 ? -9.437 -13.509 18.429 1.00 94.12 89 GLY A O 1
ATOM 624 N N . LEU A 1 90 ? -9.364 -14.922 16.669 1.00 95.06 90 LEU A N 1
ATOM 625 C CA . LEU A 1 90 ? -10.351 -14.219 15.856 1.00 95.06 90 LEU A CA 1
ATOM 626 C C . LEU A 1 90 ? -11.715 -14.128 16.557 1.00 95.06 90 LEU A C 1
ATOM 628 O O . LEU A 1 90 ? -12.269 -13.039 16.682 1.00 95.06 90 LEU A O 1
ATOM 632 N N . GLU A 1 91 ? -12.213 -15.245 17.089 1.00 97.25 91 GLU A N 1
ATOM 633 C CA . GLU A 1 91 ? -13.481 -15.302 17.829 1.00 97.25 91 GLU A CA 1
ATOM 634 C C . GLU A 1 91 ? -13.469 -14.404 19.079 1.00 97.25 91 GLU A C 1
ATOM 636 O O . GLU A 1 91 ? -14.429 -13.682 19.356 1.00 97.25 91 GLU A O 1
ATOM 641 N N . ARG A 1 92 ? -12.363 -14.401 19.839 1.00 96.19 92 ARG A N 1
ATOM 642 C CA . ARG A 1 92 ? -12.214 -13.515 21.007 1.00 96.19 92 ARG A CA 1
ATOM 643 C C . ARG A 1 92 ? -12.270 -12.041 20.615 1.00 96.19 92 ARG A C 1
ATOM 645 O O . ARG A 1 92 ? -12.888 -11.251 21.328 1.00 96.19 92 ARG A O 1
ATOM 652 N N . GLU A 1 93 ? -11.624 -11.671 19.514 1.00 95.19 93 GLU A N 1
ATOM 653 C CA . GLU A 1 93 ? -11.612 -10.287 19.048 1.00 95.19 93 GLU A CA 1
ATOM 654 C C . GLU A 1 93 ? -12.999 -9.855 18.551 1.00 95.19 93 GLU A C 1
ATOM 656 O O . GLU A 1 93 ? -13.442 -8.770 18.920 1.00 95.19 93 GLU A O 1
ATOM 661 N N . PHE A 1 94 ? -13.732 -10.699 17.814 1.00 95.38 94 PHE A N 1
ATOM 662 C CA . PHE A 1 94 ? -15.105 -10.369 17.405 1.00 95.38 94 PHE A CA 1
ATOM 663 C C . PHE A 1 94 ? -16.041 -10.177 18.592 1.00 95.38 94 PHE A C 1
ATOM 665 O O . PHE A 1 94 ? -16.735 -9.164 18.654 1.00 95.38 94 PHE A O 1
ATOM 672 N N . ARG A 1 95 ? -15.977 -11.051 19.598 1.00 96.50 95 ARG A N 1
ATOM 673 C CA . ARG A 1 95 ? -16.773 -10.878 20.819 1.00 96.50 95 ARG A CA 1
ATOM 674 C C . ARG A 1 95 ? -16.440 -9.578 21.558 1.00 96.50 95 ARG A C 1
ATOM 676 O O . ARG A 1 95 ? -17.322 -8.923 22.108 1.00 96.50 95 ARG A O 1
ATOM 683 N N . SER A 1 96 ? -15.165 -9.188 21.569 1.00 93.75 96 SER A N 1
ATOM 684 C CA . SER A 1 96 ? -14.737 -7.899 22.121 1.00 93.75 96 SER A CA 1
ATOM 685 C C . SER A 1 96 ? -15.323 -6.725 21.328 1.00 93.75 96 SER A C 1
ATOM 687 O O . SER A 1 96 ? -15.850 -5.787 21.925 1.00 93.75 96 SER A O 1
ATOM 689 N N . GLN A 1 97 ? -15.274 -6.787 19.993 1.00 93.25 97 GLN A N 1
ATOM 690 C CA . GLN A 1 97 ? -15.825 -5.756 19.107 1.00 93.25 97 GLN A CA 1
ATOM 691 C C . GLN A 1 97 ? -17.336 -5.602 19.266 1.00 93.25 97 GLN A C 1
ATOM 693 O O . GLN A 1 97 ? -17.809 -4.479 19.403 1.00 93.25 97 GLN A O 1
ATOM 698 N N . GLU A 1 98 ? -18.082 -6.703 19.321 1.00 94.94 98 GLU A N 1
ATOM 699 C CA . GLU A 1 98 ? -19.527 -6.690 19.575 1.00 94.94 98 GLU A CA 1
ATOM 700 C C . GLU A 1 98 ? -19.863 -5.996 20.896 1.00 94.94 98 GLU A C 1
ATOM 702 O O . GLU A 1 98 ? -20.754 -5.145 20.942 1.00 94.94 98 GLU A O 1
ATOM 707 N N . ARG A 1 99 ? -19.100 -6.292 21.957 1.00 95.06 99 ARG A N 1
ATOM 708 C CA . ARG A 1 99 ? -19.255 -5.617 23.247 1.00 95.06 99 ARG A CA 1
ATOM 709 C C . ARG A 1 99 ? -18.993 -4.113 23.126 1.00 95.06 99 ARG A C 1
ATOM 711 O O . ARG A 1 99 ? -19.842 -3.332 23.540 1.00 95.06 99 ARG A O 1
ATOM 718 N N . MET A 1 100 ? -17.885 -3.700 22.512 1.00 90.62 100 MET A N 1
ATOM 719 C CA . MET A 1 100 ? -17.564 -2.274 22.337 1.00 90.62 100 MET A CA 1
ATOM 720 C C . MET A 1 100 ? -18.610 -1.527 21.498 1.00 90.62 100 MET A C 1
ATOM 722 O O . MET A 1 100 ? -18.935 -0.381 21.793 1.00 90.62 100 MET A O 1
ATOM 726 N N . ILE A 1 101 ? -19.185 -2.178 20.482 1.00 92.50 101 ILE A N 1
ATOM 727 C CA . ILE A 1 101 ? -20.295 -1.617 19.697 1.00 92.50 101 ILE A CA 1
ATOM 728 C C . ILE A 1 101 ? -21.528 -1.437 20.585 1.00 92.50 101 ILE A C 1
ATOM 730 O O . ILE A 1 101 ? -22.149 -0.377 20.563 1.00 92.50 101 ILE A O 1
ATOM 734 N N . SER A 1 102 ? -21.869 -2.443 21.398 1.00 92.81 102 SER A N 1
ATOM 735 C CA . SER A 1 102 ? -23.007 -2.359 22.322 1.00 92.81 102 SER A CA 1
ATOM 736 C C . SER A 1 102 ? -22.829 -1.282 23.400 1.00 92.81 102 SER A C 1
ATOM 738 O O . SER A 1 102 ? -23.798 -0.645 23.802 1.00 92.81 102 SER A O 1
ATOM 740 N N . GLU A 1 103 ? -21.586 -1.040 23.822 1.00 91.94 103 GLU A N 1
ATOM 741 C CA . GLU A 1 103 ? -21.197 -0.002 24.782 1.00 91.94 103 GLU A CA 1
ATOM 742 C C . GLU A 1 103 ? -21.039 1.384 24.124 1.00 91.94 103 GLU A C 1
ATOM 744 O O . GLU A 1 103 ? -20.822 2.374 24.819 1.00 91.94 103 GLU A O 1
ATOM 749 N N . GLY A 1 104 ? -21.141 1.473 22.792 1.00 88.81 104 GLY A N 1
ATOM 750 C CA . GLY A 1 104 ? -20.974 2.712 22.029 1.00 88.81 104 GLY A CA 1
ATOM 751 C C . GLY A 1 104 ? -19.534 3.235 21.971 1.00 88.81 104 GLY A C 1
ATOM 752 O O . GLY A 1 104 ? -19.310 4.370 21.560 1.00 88.81 104 GLY A O 1
ATOM 753 N N . THR A 1 105 ? -18.551 2.426 22.374 1.00 88.75 105 THR A N 1
ATOM 754 C CA . THR A 1 105 ? -17.120 2.776 22.368 1.00 88.75 105 THR A CA 1
ATOM 755 C C . THR A 1 105 ? -16.434 2.444 21.040 1.00 88.75 105 THR A C 1
ATOM 757 O O . THR A 1 105 ? -15.316 2.899 20.789 1.00 88.75 105 THR A O 1
ATOM 760 N N . LEU A 1 106 ? -17.119 1.692 20.172 1.00 88.00 106 LEU A N 1
ATOM 761 C CA . LEU A 1 106 ? -16.725 1.420 18.794 1.00 88.00 106 LEU A CA 1
ATOM 762 C C . LEU A 1 106 ? -17.871 1.759 17.827 1.00 88.00 106 LEU A C 1
ATOM 764 O O . LEU A 1 106 ? -18.925 1.130 17.877 1.00 88.00 106 LEU A O 1
ATOM 768 N N . ASP A 1 107 ? -17.641 2.692 16.901 1.00 88.06 107 ASP A N 1
ATOM 769 C CA . ASP A 1 107 ? -18.491 2.953 15.735 1.00 88.06 107 ASP A CA 1
ATOM 770 C C . ASP A 1 107 ? -17.853 2.363 14.461 1.00 88.06 107 ASP A C 1
ATOM 772 O O . ASP A 1 107 ? -16.903 2.931 13.911 1.00 88.06 107 ASP A O 1
ATOM 776 N N . PRO A 1 108 ? -18.390 1.253 13.923 1.00 80.25 108 PRO A N 1
ATOM 777 C CA . PRO A 1 108 ? -17.891 0.638 12.695 1.00 80.25 108 PRO A CA 1
ATOM 778 C C . PRO A 1 108 ? -18.003 1.537 11.455 1.00 80.25 108 PRO A C 1
ATOM 780 O O . PRO A 1 108 ? -17.311 1.302 10.465 1.00 80.25 108 PRO A O 1
ATOM 783 N N . LYS A 1 109 ? -18.886 2.544 11.470 1.00 82.88 109 LYS A N 1
ATOM 784 C CA . LYS A 1 109 ? -19.136 3.436 10.326 1.00 82.88 109 LYS A CA 1
ATOM 785 C C . LYS A 1 109 ? -18.202 4.644 10.299 1.00 82.88 109 LYS A C 1
ATOM 787 O O . LYS A 1 109 ? -18.038 5.247 9.241 1.00 82.88 109 LYS A O 1
ATOM 792 N N . ALA A 1 110 ? -17.553 4.965 11.415 1.00 79.75 110 ALA A N 1
ATOM 793 C CA . ALA A 1 110 ? -16.625 6.089 11.537 1.00 79.75 110 ALA A CA 1
ATOM 794 C C . ALA A 1 110 ? -15.204 5.795 11.003 1.00 79.75 110 ALA A C 1
ATOM 796 O O . ALA A 1 110 ? -14.312 6.644 11.086 1.00 79.75 110 ALA A O 1
ATOM 797 N N . GLY A 1 111 ? -14.970 4.610 10.427 1.00 73.06 111 GLY A N 1
ATOM 798 C CA . GLY A 1 111 ? -13.682 4.243 9.834 1.00 73.06 111 GLY A CA 1
ATOM 799 C C . GLY A 1 111 ? -12.550 4.252 10.866 1.00 73.06 111 GLY A C 1
ATOM 800 O O . GLY A 1 111 ? -12.719 3.769 11.980 1.00 73.06 111 GLY A O 1
ATOM 801 N N . VAL A 1 112 ? -11.392 4.825 10.521 1.00 68.38 112 VAL A N 1
ATOM 802 C CA . VAL A 1 112 ? -10.207 4.886 11.409 1.00 68.38 112 VAL A CA 1
ATOM 803 C C . VAL A 1 112 ? -10.393 5.740 12.669 1.00 68.38 112 VAL A C 1
ATOM 805 O O . VAL A 1 112 ? -9.549 5.697 13.559 1.00 68.38 112 VAL A O 1
ATOM 808 N N . HIS A 1 113 ? -11.492 6.488 12.772 1.00 75.94 113 HIS A N 1
ATOM 809 C CA . HIS A 1 113 ? -11.828 7.311 13.937 1.00 75.94 113 HIS A CA 1
ATOM 810 C C . HIS A 1 113 ? -12.918 6.688 14.817 1.00 75.94 113 HIS A C 1
ATOM 812 O O . HIS A 1 113 ? -13.385 7.325 15.753 1.00 75.94 113 HIS A O 1
ATOM 818 N N . GLY A 1 114 ? -13.330 5.452 14.524 1.00 76.25 114 GLY A N 1
ATOM 819 C CA . GLY A 1 114 ? -14.452 4.803 15.197 1.00 76.25 114 GLY A CA 1
ATOM 820 C C . GLY A 1 114 ? -14.199 4.326 16.621 1.00 76.25 114 GLY A C 1
ATOM 821 O O . GLY A 1 114 ? -15.129 3.834 17.239 1.00 76.25 114 GLY A O 1
ATOM 822 N N . LEU A 1 115 ? -12.987 4.451 17.163 1.00 78.19 115 LEU A N 1
ATOM 823 C CA . LEU A 1 115 ? -12.715 4.131 18.566 1.00 78.19 115 LEU A CA 1
ATOM 824 C C . LEU A 1 115 ? -12.833 5.389 19.425 1.00 78.19 115 LEU A C 1
ATOM 826 O O . LEU A 1 115 ? -12.105 6.359 19.210 1.00 78.19 115 LEU A O 1
ATOM 830 N N . ALA A 1 116 ? -13.703 5.348 20.429 1.00 71.88 116 ALA A N 1
ATOM 831 C CA . ALA A 1 116 ? -13.708 6.346 21.487 1.00 71.88 116 ALA A CA 1
ATOM 832 C C . ALA A 1 116 ? -12.533 6.101 22.452 1.00 71.88 116 ALA A C 1
ATOM 834 O O . ALA A 1 116 ? -12.140 4.958 22.697 1.00 71.88 116 ALA A O 1
ATOM 835 N N . ALA A 1 117 ? -11.969 7.175 23.014 1.00 55.91 117 ALA A N 1
ATOM 836 C CA . ALA A 1 117 ? -11.024 7.046 24.121 1.00 55.91 117 ALA A CA 1
ATOM 837 C C . ALA A 1 117 ? -11.731 6.389 25.323 1.00 55.91 117 ALA A C 1
ATOM 839 O O . ALA A 1 117 ? -12.908 6.685 25.550 1.00 55.91 117 ALA A O 1
ATOM 840 N N . PRO A 1 118 ? -11.058 5.511 26.089 1.00 51.59 118 PRO A N 1
ATOM 841 C CA . PRO A 1 118 ? -11.642 4.995 27.320 1.00 51.59 118 PRO A CA 1
ATOM 842 C C . PRO A 1 118 ? -11.933 6.162 28.277 1.00 51.59 118 PRO A C 1
ATOM 844 O O . PRO A 1 118 ? -11.114 7.077 28.396 1.00 51.59 118 PRO A O 1
ATOM 847 N N . ALA A 1 119 ? -13.113 6.126 28.902 1.00 47.81 119 ALA A N 1
ATOM 848 C CA . ALA A 1 119 ? -13.505 7.032 29.982 1.00 47.81 119 ALA A CA 1
ATOM 849 C C . ALA A 1 119 ? -12.724 6.751 31.274 1.00 47.81 119 ALA A C 1
ATOM 851 O O . ALA A 1 119 ? -12.355 5.572 31.496 1.00 47.81 119 ALA A O 1
#